Protein AF-A0A920UYA5-F1 (afdb_monomer_lite)

Structure (mmCIF, N/CA/C/O backbone):
data_AF-A0A920UYA5-F1
#
_entry.id   AF-A0A920UYA5-F1
#
loop_
_atom_site.group_PDB
_atom_site.id
_atom_site.type_symbol
_atom_site.label_atom_id
_atom_site.label_alt_id
_atom_site.label_comp_id
_atom_site.label_asym_id
_atom_site.label_entity_id
_atom_site.label_seq_id
_atom_site.pdbx_PDB_ins_code
_atom_site.Cartn_x
_atom_site.Cartn_y
_atom_site.Cartn_z
_atom_site.occupancy
_atom_site.B_iso_or_equiv
_atom_site.auth_seq_id
_atom_site.auth_comp_id
_atom_site.auth_asym_id
_atom_site.auth_atom_id
_atom_site.pdbx_PDB_model_num
ATOM 1 N N . MET A 1 1 ? -24.139 14.133 13.687 1.00 34.12 1 MET A N 1
ATOM 2 C CA . MET A 1 1 ? -23.806 12.773 13.212 1.00 34.12 1 MET A CA 1
ATOM 3 C C . MET A 1 1 ? -23.007 12.911 11.929 1.00 34.12 1 MET A C 1
ATOM 5 O O . MET A 1 1 ? -23.576 13.359 10.951 1.00 34.12 1 MET A O 1
ATOM 9 N N . GLY A 1 2 ? -21.716 12.663 11.802 1.00 41.47 2 GLY A N 1
ATOM 10 C CA . GLY A 1 2 ? -20.574 12.440 12.682 1.00 41.47 2 GLY A CA 1
ATOM 11 C C . GLY A 1 2 ? -19.368 12.835 11.808 1.00 41.47 2 GLY A C 1
ATOM 12 O O . GLY A 1 2 ? -19.462 12.801 10.579 1.00 41.47 2 GLY A O 1
ATOM 13 N N . THR A 1 3 ? -18.293 13.340 12.394 1.00 43.94 3 THR A N 1
ATOM 14 C CA . THR A 1 3 ? -17.093 13.753 11.651 1.00 43.94 3 THR A CA 1
ATOM 15 C C . THR A 1 3 ? -16.493 12.566 10.902 1.00 43.94 3 THR A C 1
ATOM 17 O O . THR A 1 3 ? -16.075 11.604 11.532 1.00 43.94 3 THR A O 1
ATOM 20 N N . ARG A 1 4 ? -16.494 12.638 9.566 1.00 48.53 4 ARG A N 1
ATOM 21 C CA . ARG A 1 4 ? -15.978 11.608 8.651 1.00 48.53 4 ARG A CA 1
ATOM 22 C C . ARG A 1 4 ? -14.459 11.738 8.562 1.00 48.53 4 ARG A C 1
ATOM 24 O O . ARG A 1 4 ? -13.972 12.791 8.143 1.00 48.53 4 ARG A O 1
ATOM 31 N N . SER A 1 5 ? -13.727 10.717 8.991 1.00 58.12 5 SER A N 1
ATOM 32 C CA . SER A 1 5 ? -12.273 10.784 9.182 1.00 58.12 5 SER A CA 1
ATOM 33 C C . SER A 1 5 ? -11.546 10.131 8.008 1.00 58.12 5 SER A C 1
ATOM 35 O O . SER A 1 5 ? -11.739 8.953 7.729 1.00 58.12 5 SER A O 1
ATOM 37 N N . ILE A 1 6 ? -10.699 10.901 7.321 1.00 59.06 6 ILE A N 1
ATOM 38 C CA . ILE A 1 6 ? -9.746 10.405 6.318 1.00 59.06 6 ILE A CA 1
ATOM 39 C C . ILE A 1 6 ? -8.351 10.603 6.904 1.00 59.06 6 ILE A C 1
ATOM 41 O O . ILE A 1 6 ? -8.007 11.726 7.278 1.00 59.06 6 ILE A O 1
ATOM 45 N N . ILE A 1 7 ? -7.544 9.542 6.962 1.00 64.12 7 ILE A N 1
ATOM 46 C CA . ILE A 1 7 ? -6.146 9.634 7.399 1.00 64.12 7 ILE A CA 1
ATOM 47 C C . ILE A 1 7 ? -5.209 9.421 6.209 1.00 64.12 7 ILE A C 1
ATOM 49 O O . ILE A 1 7 ? -5.348 8.469 5.438 1.00 64.12 7 ILE A O 1
ATOM 53 N N . TRP A 1 8 ? -4.243 10.333 6.088 1.00 61.91 8 TRP A N 1
ATOM 54 C CA . TRP A 1 8 ? -3.117 10.253 5.164 1.00 61.91 8 TRP A CA 1
ATOM 55 C C . TRP A 1 8 ? -1.916 9.631 5.877 1.00 61.91 8 TRP A C 1
ATOM 57 O O . TRP A 1 8 ? -1.428 10.177 6.870 1.00 61.91 8 TRP A O 1
ATOM 67 N N . ILE A 1 9 ? -1.431 8.492 5.381 1.00 57.41 9 ILE A N 1
ATOM 68 C CA . ILE A 1 9 ? -0.263 7.816 5.961 1.00 57.41 9 ILE A CA 1
ATOM 69 C C . ILE A 1 9 ? 1.015 8.321 5.264 1.00 57.41 9 ILE A C 1
ATOM 71 O O . ILE A 1 9 ? 1.413 7.850 4.202 1.00 57.41 9 ILE A O 1
ATOM 75 N N . SER A 1 10 ? 1.621 9.347 5.864 1.00 44.16 10 SER A N 1
ATOM 76 C CA . SER A 1 10 ? 2.997 9.862 5.695 1.00 44.16 10 SER A CA 1
ATOM 77 C C . SER A 1 10 ? 4.152 9.033 6.254 1.00 44.16 10 SER A C 1
ATOM 79 O O . SER A 1 10 ? 4.279 9.058 7.479 1.00 44.16 10 SER A O 1
ATOM 81 N N . PRO A 1 11 ? 5.084 8.431 5.484 1.00 34.88 11 PRO A N 1
ATOM 82 C CA . PRO A 1 11 ? 6.350 7.995 6.050 1.00 34.88 11 PRO A CA 1
ATOM 83 C C . PRO A 1 11 ? 7.440 9.028 5.752 1.00 34.88 11 PRO A C 1
ATOM 85 O O . PRO A 1 11 ? 8.309 8.761 4.945 1.00 34.88 11 PRO A O 1
ATOM 88 N N . ILE A 1 12 ? 7.438 10.200 6.399 1.00 32.97 12 ILE A N 1
ATOM 89 C CA . ILE A 1 12 ? 8.663 11.014 6.545 1.00 32.97 12 ILE A CA 1
ATOM 90 C C . ILE A 1 12 ? 8.639 11.782 7.886 1.00 32.97 12 ILE A C 1
ATOM 92 O O . ILE A 1 12 ? 7.834 12.674 8.134 1.00 32.97 12 ILE A O 1
ATOM 96 N N . PHE A 1 13 ? 9.617 11.404 8.715 1.00 31.28 13 PHE A N 1
ATOM 97 C CA . PHE A 1 13 ? 10.311 12.123 9.790 1.00 31.28 13 PHE A CA 1
ATOM 98 C C . PHE A 1 13 ? 9.746 12.234 11.226 1.00 31.28 13 PHE A C 1
ATOM 100 O O . PHE A 1 13 ? 8.780 12.916 11.565 1.00 31.28 13 PHE A O 1
ATOM 107 N N . ASN A 1 14 ? 10.514 11.578 12.099 1.00 31.77 14 ASN A N 1
ATOM 108 C CA . ASN A 1 14 ? 10.559 11.600 13.552 1.00 31.77 14 ASN A CA 1
ATOM 109 C C . ASN A 1 14 ? 11.240 12.883 14.067 1.00 31.77 14 ASN A C 1
ATOM 111 O O . ASN A 1 14 ? 12.405 13.130 13.763 1.00 31.77 14 ASN A O 1
ATOM 115 N N . ARG A 1 15 ? 10.577 13.639 14.949 1.00 29.83 15 ARG A N 1
ATOM 116 C CA . ARG A 1 15 ? 11.278 14.388 16.001 1.00 29.83 15 ARG A CA 1
ATOM 117 C C . ARG A 1 15 ? 10.409 14.443 17.253 1.00 29.83 15 ARG A C 1
ATOM 119 O O . ARG A 1 15 ? 9.364 15.086 17.269 1.00 29.83 15 ARG A O 1
ATOM 126 N N . ARG A 1 16 ? 10.864 13.752 18.302 1.00 38.03 16 ARG A N 1
ATOM 127 C CA . ARG A 1 16 ? 10.362 13.867 19.677 1.00 38.03 16 ARG A CA 1
ATOM 128 C C . ARG A 1 16 ? 10.214 15.341 20.074 1.00 38.03 16 ARG A C 1
ATOM 130 O O . ARG A 1 16 ? 11.202 16.073 20.056 1.00 38.03 16 ARG A O 1
ATOM 137 N N . LYS A 1 17 ? 9.038 15.716 20.574 1.00 31.98 17 LYS A N 1
ATOM 138 C CA . LYS A 1 17 ? 8.948 16.458 21.833 1.00 31.98 17 LYS A CA 1
ATOM 139 C C . LYS A 1 17 ? 7.865 15.836 22.705 1.00 31.98 17 LYS A C 1
ATOM 141 O O . LYS A 1 17 ? 6.710 15.721 22.321 1.00 31.98 17 LYS A O 1
ATOM 146 N N . THR A 1 18 ? 8.337 15.396 23.860 1.00 35.28 18 THR A N 1
ATOM 147 C CA . THR A 1 18 ? 7.613 15.065 25.080 1.00 35.28 18 THR A CA 1
ATOM 148 C C . THR A 1 18 ? 6.581 16.137 25.418 1.00 35.28 18 THR A C 1
ATOM 150 O O . THR A 1 18 ? 6.919 17.320 25.458 1.00 35.28 18 THR A O 1
ATOM 153 N N . GLY A 1 19 ? 5.353 15.717 25.701 1.00 27.72 19 GLY A N 1
ATOM 154 C CA . GLY A 1 19 ? 4.298 16.578 26.217 1.00 27.72 19 GLY A CA 1
ATOM 155 C C . GLY A 1 19 ? 3.048 15.754 26.473 1.00 27.72 19 GLY A C 1
ATOM 156 O O . GLY A 1 19 ? 2.359 15.367 25.538 1.00 27.72 19 GLY A O 1
ATOM 157 N N . SER A 1 20 ? 2.796 15.452 27.742 1.00 32.50 20 SER A N 1
ATOM 158 C CA . SER A 1 20 ? 1.530 14.925 28.240 1.00 32.50 20 SER A CA 1
ATOM 159 C C . SER A 1 20 ? 0.384 15.833 27.791 1.00 32.50 20 SER A C 1
ATOM 161 O O . SER A 1 20 ? 0.299 16.982 28.224 1.00 32.50 20 SER A O 1
ATOM 163 N N . GLY A 1 21 ? -0.490 15.337 26.926 1.00 26.47 21 GLY A N 1
ATOM 164 C CA . GLY A 1 21 ? -1.665 16.072 26.488 1.00 26.47 21 GLY A CA 1
ATOM 165 C C . GLY A 1 21 ? -2.605 15.146 25.740 1.00 26.47 21 GLY A C 1
ATOM 166 O O . GLY A 1 21 ? -2.280 14.687 24.652 1.00 26.47 21 GLY A O 1
ATOM 167 N N . SER A 1 22 ? -3.752 14.859 26.349 1.00 32.09 22 SER A N 1
ATOM 168 C CA . SER A 1 22 ? -4.895 14.238 25.682 1.00 32.09 22 SER A CA 1
ATOM 169 C C . SER A 1 22 ? -5.267 15.083 24.460 1.00 32.09 22 SER A C 1
ATOM 171 O O . SER A 1 22 ? -5.675 16.236 24.607 1.00 32.09 22 SER A O 1
ATOM 173 N N . VAL A 1 23 ? -5.068 14.548 23.255 1.00 36.19 23 VAL A N 1
ATOM 174 C CA . VAL A 1 23 ? -5.470 15.199 22.002 1.00 36.19 23 VAL A CA 1
ATOM 175 C C . VAL A 1 23 ? -6.791 14.595 21.554 1.00 36.19 23 VAL A C 1
ATOM 177 O O . VAL A 1 23 ? -6.843 13.519 20.966 1.00 36.19 23 VAL A O 1
ATOM 180 N N . ALA A 1 24 ? -7.873 15.308 21.865 1.00 37.62 24 ALA A N 1
ATOM 181 C CA . ALA A 1 24 ? -9.181 15.078 21.277 1.00 37.62 24 ALA A CA 1
ATOM 182 C C . ALA A 1 24 ? -9.094 15.248 19.751 1.00 37.62 24 ALA A C 1
ATOM 184 O O . ALA A 1 24 ? -8.549 16.243 19.267 1.00 37.62 24 ALA A O 1
ATOM 185 N N . GLY A 1 25 ? -9.631 14.275 19.008 1.00 40.44 25 GLY A N 1
ATOM 186 C CA . GLY A 1 25 ? -9.726 14.296 17.548 1.00 40.44 25 GLY A CA 1
ATOM 187 C C . GLY A 1 25 ? -10.302 15.620 17.047 1.00 40.44 25 GLY A C 1
ATOM 188 O O . GLY A 1 25 ? -11.427 16.002 17.376 1.00 40.44 25 GLY A O 1
ATOM 189 N N . GLY A 1 26 ? -9.496 16.354 16.285 1.00 47.09 26 GLY A N 1
ATOM 190 C CA . GLY A 1 26 ? -9.815 17.702 15.840 1.00 47.09 26 GLY A CA 1
ATOM 191 C C . GLY A 1 26 ? -10.753 17.671 14.643 1.00 47.09 26 GLY A C 1
ATOM 192 O O . GLY A 1 26 ? -10.309 17.591 13.499 1.00 47.09 26 GLY A O 1
ATOM 193 N N . ALA A 1 27 ? -12.055 17.769 14.900 1.00 54.53 27 ALA A N 1
ATOM 194 C CA . ALA A 1 27 ? -13.052 18.053 13.877 1.00 54.53 27 ALA A CA 1
ATOM 195 C C . ALA A 1 27 ? -12.699 19.330 13.095 1.00 54.53 27 ALA A C 1
ATOM 197 O O . ALA A 1 27 ? -12.301 20.343 13.674 1.00 54.53 27 ALA A O 1
ATOM 198 N N . CYS A 1 28 ? -12.902 19.302 11.777 1.00 48.22 28 CYS A N 1
ATOM 199 C CA . CYS A 1 28 ? -12.783 20.485 10.932 1.00 48.22 28 CYS A CA 1
ATOM 200 C C . CYS A 1 28 ? -13.749 21.583 11.425 1.00 48.22 28 CYS A C 1
ATOM 202 O O . CYS A 1 28 ? -14.947 21.304 11.536 1.00 48.22 28 CYS A O 1
ATOM 204 N N . PRO A 1 29 ? -13.299 22.820 11.710 1.00 58.28 29 PRO A N 1
ATOM 205 C CA . PRO A 1 29 ? -14.209 23.884 12.115 1.00 58.28 29 PRO A CA 1
ATOM 206 C C . PRO A 1 29 ? -15.231 24.170 10.996 1.00 58.28 29 PRO A C 1
ATOM 208 O O . PRO A 1 29 ? -14.876 24.110 9.815 1.00 58.28 29 PRO A O 1
ATOM 211 N N . PRO A 1 30 ? -16.480 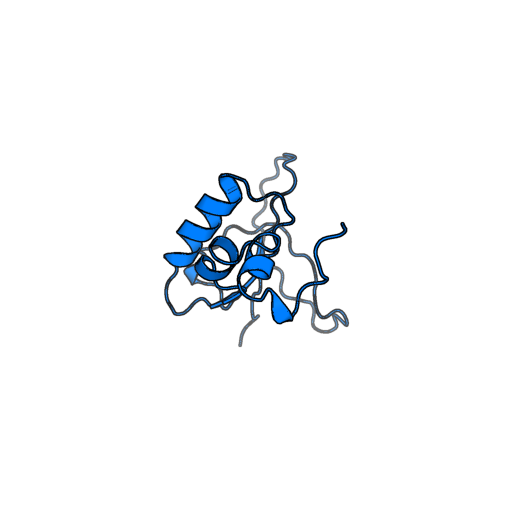24.550 11.329 1.00 56.41 30 PRO A N 1
ATOM 212 C CA . PRO A 1 30 ? -17.620 24.611 10.397 1.00 56.41 30 PRO A CA 1
ATOM 213 C C . PRO A 1 30 ? -17.503 25.634 9.243 1.00 56.41 30 PRO A C 1
ATOM 215 O O . PRO A 1 30 ? -18.443 25.812 8.476 1.00 56.41 30 PRO A O 1
ATOM 218 N N . ARG A 1 31 ? -16.360 26.319 9.092 1.00 56.84 31 ARG A N 1
ATOM 219 C CA . ARG A 1 31 ? -16.047 27.267 8.002 1.00 56.84 31 ARG A CA 1
ATOM 220 C C . ARG A 1 31 ? -14.716 26.982 7.302 1.00 56.84 31 ARG A C 1
ATOM 222 O O . ARG A 1 31 ? -14.131 27.882 6.699 1.00 56.84 31 ARG A O 1
ATOM 229 N N . CYS A 1 32 ? -14.197 25.761 7.375 1.00 53.56 32 CYS A N 1
ATOM 230 C CA . CYS A 1 32 ? -12.982 25.435 6.642 1.00 53.56 32 CYS A CA 1
ATOM 231 C C . CYS A 1 32 ? -13.279 25.383 5.134 1.00 53.56 32 CYS A C 1
ATOM 233 O O . CYS A 1 32 ? -13.895 24.445 4.641 1.00 53.56 32 CYS A O 1
ATOM 235 N N . LYS A 1 33 ? -12.846 26.404 4.381 1.00 59.34 33 LYS A N 1
ATOM 236 C CA . LYS A 1 33 ? -12.963 26.433 2.908 1.00 59.34 33 LYS A CA 1
ATOM 237 C C . LYS A 1 33 ? -12.023 25.442 2.205 1.00 59.34 33 LYS A C 1
ATOM 239 O O . LYS A 1 33 ? -12.082 25.303 0.988 1.00 59.34 33 LYS A O 1
ATOM 244 N N . ARG A 1 34 ? -11.115 24.798 2.944 1.00 59.44 34 ARG A N 1
ATOM 245 C CA . ARG A 1 34 ? -10.172 23.813 2.412 1.00 59.44 34 ARG A CA 1
ATOM 246 C C . ARG A 1 34 ? -10.762 22.414 2.528 1.00 59.44 34 ARG A C 1
ATOM 248 O O . ARG A 1 34 ? -11.120 21.991 3.620 1.00 59.44 34 ARG A O 1
ATOM 255 N N . ALA A 1 35 ? -10.776 21.696 1.406 1.00 62.50 35 ALA A N 1
ATOM 256 C CA . ALA A 1 35 ? -11.199 20.298 1.341 1.00 62.50 35 ALA A CA 1
ATOM 257 C C . ALA A 1 35 ? -10.332 19.367 2.212 1.00 62.50 35 ALA A C 1
ATOM 259 O O . ALA A 1 35 ? -10.817 18.345 2.681 1.00 62.50 35 ALA A O 1
ATOM 260 N N . PHE A 1 36 ? -9.072 19.745 2.466 1.00 69.12 36 PHE A N 1
ATOM 261 C CA . PHE A 1 36 ? -8.136 18.998 3.302 1.00 69.12 36 PHE A CA 1
ATOM 262 C C . PHE A 1 36 ? -7.460 19.917 4.318 1.00 69.12 36 PHE A C 1
ATOM 264 O O . PHE A 1 36 ? -7.045 21.034 3.999 1.00 69.12 36 PHE A O 1
ATOM 271 N N . PHE A 1 37 ? -7.316 19.425 5.541 1.00 71.69 37 PHE A N 1
ATOM 272 C CA . PHE A 1 37 ? -6.552 20.063 6.602 1.00 71.69 37 PHE A CA 1
ATOM 273 C C . PHE A 1 37 ? -5.706 18.999 7.292 1.00 71.69 37 PHE A C 1
ATOM 275 O O . PHE A 1 37 ? -6.073 17.826 7.317 1.00 71.69 37 PHE A O 1
ATOM 282 N N . ASN A 1 38 ? -4.559 19.406 7.824 1.00 74.50 38 ASN A N 1
ATOM 283 C CA . ASN A 1 38 ? -3.715 18.496 8.581 1.00 74.50 38 ASN A CA 1
ATOM 284 C C . ASN A 1 38 ? -4.249 18.384 10.016 1.00 74.50 38 ASN A C 1
ATOM 286 O O . ASN A 1 38 ? -4.585 19.406 10.619 1.00 74.50 38 ASN A O 1
ATOM 290 N N . GLN A 1 39 ? -4.302 17.1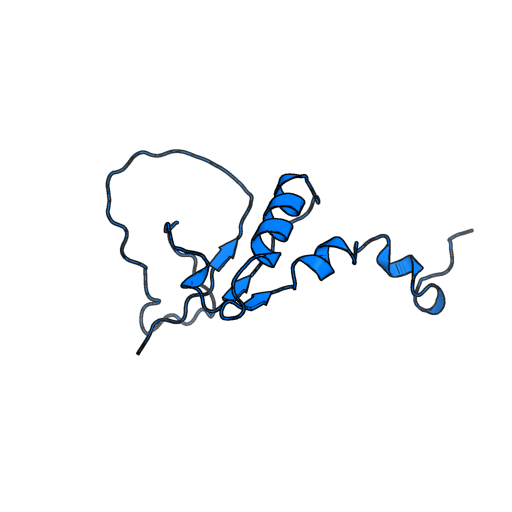70 10.557 1.00 72.94 39 GLN A N 1
ATOM 291 C CA . GLN A 1 39 ? -4.569 16.939 11.977 1.00 72.94 39 GLN A CA 1
ATOM 292 C C . GLN A 1 39 ? -3.265 16.652 12.725 1.00 72.94 39 GLN A C 1
ATOM 294 O O . GLN A 1 39 ? -2.276 16.199 12.148 1.00 72.94 39 GLN A O 1
ATOM 299 N N . SER A 1 40 ? -3.253 16.921 14.032 1.00 78.75 40 SER A N 1
ATOM 300 C CA . SER A 1 40 ? -2.213 16.389 14.915 1.00 78.75 40 SER A CA 1
ATOM 301 C C . SER A 1 40 ? -2.216 14.862 14.858 1.00 78.75 40 SER A C 1
ATOM 303 O O . SER A 1 40 ? -3.250 14.257 14.591 1.00 78.75 40 SER A O 1
ATOM 305 N N . LYS A 1 41 ? -1.071 14.226 15.123 1.00 79.69 41 LYS A N 1
ATOM 306 C CA . LYS A 1 41 ? -1.016 12.762 15.226 1.00 79.69 41 LYS A CA 1
ATOM 307 C C . LYS A 1 41 ? -1.970 12.296 16.329 1.00 79.69 41 LYS A C 1
ATOM 309 O O . LYS A 1 41 ? -1.924 12.837 17.432 1.00 79.69 41 LYS A O 1
ATOM 314 N N . VAL A 1 42 ? -2.809 11.319 16.009 1.00 79.62 42 VAL A N 1
ATOM 315 C CA . VAL A 1 42 ? -3.749 10.680 16.933 1.00 79.62 42 VAL A CA 1
ATOM 316 C C . VAL A 1 42 ? -3.540 9.175 16.825 1.00 79.62 42 VAL A C 1
ATOM 318 O O . VAL A 1 42 ? -3.438 8.653 15.714 1.00 79.62 42 VAL A O 1
ATOM 321 N N . ASP A 1 43 ? -3.473 8.493 17.966 1.00 82.69 43 ASP A N 1
ATOM 322 C CA . ASP A 1 43 ? -3.497 7.033 18.015 1.00 82.69 43 ASP A CA 1
ATOM 323 C C . ASP A 1 43 ? -4.959 6.578 17.924 1.00 82.69 43 ASP A C 1
ATOM 325 O O . ASP A 1 43 ? -5.804 6.966 18.732 1.00 82.69 43 ASP A O 1
ATOM 329 N N . THR A 1 44 ? -5.301 5.813 16.893 1.00 82.88 44 THR A N 1
ATOM 330 C CA . THR A 1 44 ? -6.669 5.335 16.638 1.00 82.88 44 THR A CA 1
ATOM 331 C C . THR A 1 44 ? -6.595 3.964 15.983 1.00 82.88 44 THR A C 1
ATOM 333 O O . THR A 1 44 ? -5.664 3.696 15.218 1.00 82.88 44 THR A O 1
ATOM 336 N N . ALA A 1 45 ? -7.547 3.084 16.300 1.00 84.38 45 ALA A N 1
ATOM 337 C CA . ALA A 1 45 ? -7.639 1.793 15.635 1.00 84.38 45 ALA A CA 1
ATOM 338 C C . ALA A 1 45 ? -7.990 2.005 14.157 1.00 84.38 45 ALA A C 1
ATOM 340 O O . ALA A 1 45 ? -8.859 2.805 13.820 1.00 84.38 45 ALA A O 1
ATOM 341 N N . LEU A 1 46 ? -7.312 1.288 13.260 1.00 82.50 46 LEU A N 1
ATOM 342 C CA . LEU A 1 46 ? -7.567 1.423 11.823 1.00 82.50 46 LEU A CA 1
ATOM 343 C C . LEU A 1 46 ? -8.996 0.997 11.445 1.00 82.50 46 LEU A C 1
ATOM 345 O O . LEU A 1 46 ? -9.543 1.549 10.497 1.00 82.50 46 LEU A O 1
ATOM 349 N N . ASP A 1 47 ? -9.602 0.086 12.213 1.00 84.81 47 ASP A N 1
ATOM 350 C CA . ASP A 1 47 ? -10.974 -0.403 12.015 1.00 84.81 47 ASP A CA 1
ATOM 351 C C . ASP A 1 47 ? -12.058 0.650 12.303 1.00 84.81 47 ASP A C 1
ATOM 353 O O . ASP A 1 47 ? -13.186 0.508 11.830 1.00 84.81 47 ASP A O 1
ATOM 357 N N . ASP A 1 48 ? -11.718 1.723 13.025 1.00 84.25 48 ASP A N 1
ATOM 358 C CA . ASP A 1 48 ? -12.628 2.838 13.319 1.00 84.25 48 ASP A CA 1
ATOM 359 C C . ASP A 1 48 ? -12.660 3.887 12.190 1.00 84.25 48 ASP A C 1
ATOM 361 O O . ASP A 1 48 ? -13.356 4.903 12.286 1.00 84.25 48 ASP A O 1
ATOM 365 N N . LEU A 1 49 ? -11.877 3.687 11.125 1.00 83.44 49 LEU A N 1
ATOM 366 C CA . LEU A 1 49 ? -11.758 4.625 10.014 1.00 83.44 49 LEU A CA 1
ATOM 367 C C . LEU A 1 49 ? -12.695 4.251 8.866 1.00 83.44 49 LEU A C 1
ATOM 369 O O . LEU A 1 49 ? -12.803 3.094 8.473 1.00 83.44 49 LEU A O 1
ATOM 373 N N . ASP A 1 50 ? -13.296 5.260 8.238 1.00 84.75 50 ASP A N 1
ATOM 374 C CA . ASP A 1 50 ? -14.079 5.048 7.017 1.00 84.75 50 ASP A CA 1
ATOM 375 C C . ASP A 1 50 ? -13.161 4.725 5.825 1.00 84.75 50 ASP A C 1
ATOM 377 O O . ASP A 1 50 ? -13.456 3.872 4.980 1.00 84.75 50 ASP A O 1
ATOM 381 N N . VAL A 1 51 ? -12.052 5.471 5.725 1.00 85.88 51 VAL A N 1
ATOM 382 C CA . VAL A 1 51 ? -11.138 5.439 4.581 1.00 85.88 51 VAL A CA 1
ATOM 383 C C . VAL A 1 51 ? -9.691 5.653 5.024 1.00 85.88 51 VAL A C 1
ATOM 385 O O . VAL A 1 51 ? -9.369 6.624 5.712 1.00 85.88 51 VAL A O 1
ATOM 388 N N . VAL A 1 52 ? -8.800 4.799 4.528 1.00 86.88 52 VAL A N 1
ATOM 389 C CA . VAL A 1 52 ? -7.345 4.944 4.628 1.00 86.88 52 VAL A CA 1
ATOM 390 C C . VAL A 1 52 ? -6.792 5.299 3.253 1.00 86.88 52 VAL A C 1
ATOM 392 O O . VAL A 1 52 ? -6.983 4.550 2.294 1.00 86.88 52 VAL A O 1
ATOM 395 N N . TRP A 1 53 ? -6.087 6.428 3.144 1.00 86.31 53 TRP A N 1
ATOM 396 C CA . TRP A 1 53 ? -5.448 6.841 1.894 1.00 86.31 53 TRP A CA 1
ATOM 397 C C . TRP A 1 53 ? -3.925 6.675 1.970 1.00 86.31 53 TRP A C 1
ATOM 399 O O . TRP A 1 53 ? -3.233 7.399 2.691 1.00 86.31 53 TRP A O 1
ATOM 409 N N . ILE A 1 54 ? -3.394 5.730 1.194 1.00 83.38 54 ILE A N 1
ATOM 410 C CA . ILE A 1 54 ? -1.962 5.463 1.056 1.00 83.38 54 ILE A CA 1
ATOM 411 C C . ILE A 1 54 ? -1.395 6.345 -0.061 1.00 83.38 54 ILE A C 1
ATOM 413 O O . ILE A 1 54 ? -1.629 6.107 -1.247 1.00 83.38 54 ILE A O 1
ATOM 417 N N . ARG A 1 55 ? -0.611 7.357 0.314 1.00 80.94 55 ARG A N 1
ATOM 418 C CA . ARG A 1 55 ? 0.166 8.209 -0.605 1.00 80.94 55 ARG A CA 1
ATOM 419 C C . ARG A 1 55 ? 1.581 8.406 -0.072 1.00 80.94 55 ARG A C 1
ATOM 421 O O . ARG A 1 55 ? 2.063 9.524 0.043 1.00 80.94 55 ARG A O 1
ATOM 428 N N . THR A 1 56 ? 2.216 7.295 0.280 1.00 76.31 56 THR A N 1
ATOM 429 C CA . THR A 1 56 ? 3.652 7.249 0.537 1.00 76.31 56 THR A CA 1
ATOM 430 C C . THR A 1 56 ? 4.402 7.592 -0.742 1.00 76.31 56 THR A C 1
ATOM 432 O O . THR A 1 56 ? 4.195 6.930 -1.761 1.00 76.31 56 THR A O 1
ATOM 435 N N . ASP A 1 57 ? 5.270 8.598 -0.679 1.00 78.94 57 ASP A N 1
ATOM 436 C CA . ASP A 1 57 ? 6.183 8.895 -1.777 1.00 78.94 57 ASP A CA 1
ATOM 437 C C . ASP A 1 57 ? 7.202 7.747 -1.950 1.00 78.94 57 ASP A C 1
ATOM 439 O O . ASP A 1 57 ? 7.631 7.156 -0.954 1.00 78.94 57 ASP A O 1
ATOM 443 N N . PRO A 1 58 ? 7.604 7.413 -3.192 1.00 74.81 58 PRO A N 1
ATOM 444 C CA . PRO A 1 58 ? 8.677 6.454 -3.455 1.00 74.81 58 PRO A CA 1
ATOM 445 C C . PRO A 1 58 ? 9.963 6.809 -2.683 1.00 74.81 58 PRO A C 1
ATOM 447 O O . PRO A 1 58 ? 10.233 7.993 -2.464 1.00 74.81 58 PRO A O 1
ATOM 450 N N . PRO A 1 59 ? 10.811 5.828 -2.316 1.00 80.69 59 PRO A N 1
ATOM 451 C CA . PRO A 1 59 ? 10.940 4.491 -2.907 1.00 80.69 59 PRO A CA 1
ATOM 452 C C . PRO A 1 59 ? 10.068 3.398 -2.263 1.00 80.69 59 PRO A C 1
ATOM 454 O O . PRO A 1 59 ? 9.658 3.497 -1.112 1.00 80.69 59 PRO A O 1
ATOM 457 N N . VAL A 1 60 ? 9.850 2.302 -3.000 1.00 80.00 60 VAL A N 1
ATOM 458 C CA . VAL A 1 60 ? 9.239 1.070 -2.468 1.00 80.00 60 VAL A CA 1
ATOM 459 C C . VAL A 1 60 ? 10.270 0.343 -1.602 1.00 80.00 60 VAL A C 1
ATOM 461 O O . VAL A 1 60 ? 11.113 -0.398 -2.105 1.00 80.00 60 VAL A O 1
ATOM 464 N N . ASP A 1 61 ? 10.235 0.595 -0.297 1.00 85.88 61 ASP A N 1
ATOM 465 C CA . ASP A 1 61 ? 11.109 -0.027 0.695 1.00 85.88 61 ASP A CA 1
ATOM 466 C C . ASP A 1 61 ? 10.395 -1.154 1.472 1.00 85.88 61 ASP A C 1
ATOM 468 O O . ASP A 1 61 ? 9.223 -1.468 1.252 1.00 85.88 61 ASP A O 1
ATOM 472 N N . ARG A 1 62 ? 11.099 -1.794 2.416 1.00 89.69 62 ARG A N 1
ATOM 473 C CA . ARG A 1 62 ? 10.496 -2.843 3.262 1.00 89.69 62 ARG A CA 1
ATOM 474 C C . ARG A 1 62 ? 9.325 -2.313 4.088 1.00 89.69 62 ARG A C 1
ATOM 476 O O . ARG A 1 62 ? 8.341 -3.024 4.265 1.00 89.69 62 ARG A O 1
ATOM 483 N N . THR A 1 63 ? 9.417 -1.075 4.568 1.00 86.88 63 THR A N 1
ATOM 484 C CA . THR A 1 63 ? 8.362 -0.426 5.354 1.00 86.88 63 THR A CA 1
ATOM 485 C C . THR A 1 63 ? 7.079 -0.312 4.540 1.00 86.88 63 THR A C 1
ATOM 487 O O . THR A 1 63 ? 6.007 -0.664 5.030 1.00 86.88 63 THR A O 1
ATOM 490 N N . TYR A 1 64 ? 7.188 0.102 3.279 1.00 86.12 64 TYR A N 1
ATOM 491 C CA . TYR A 1 64 ? 6.083 0.180 2.337 1.00 86.12 64 TYR A CA 1
ATOM 492 C 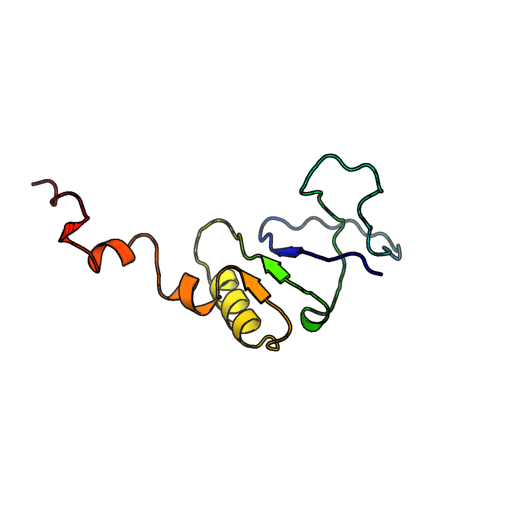C . TYR A 1 64 ? 5.422 -1.187 2.117 1.00 86.12 64 TYR A C 1
ATOM 494 O O . TYR A 1 64 ? 4.198 -1.314 2.212 1.00 86.12 64 TYR A O 1
ATOM 502 N N . ILE A 1 65 ? 6.224 -2.232 1.890 1.00 88.62 65 ILE A N 1
ATOM 503 C CA . ILE A 1 65 ? 5.718 -3.598 1.684 1.00 88.62 65 ILE A CA 1
ATOM 504 C C . ILE A 1 65 ? 5.012 -4.135 2.935 1.00 88.62 65 ILE A C 1
ATOM 506 O O . ILE A 1 65 ? 3.921 -4.690 2.833 1.00 88.62 65 ILE A O 1
ATOM 510 N N . TYR A 1 66 ? 5.581 -3.945 4.125 1.00 90.75 66 TYR A N 1
ATOM 511 C CA . TYR A 1 66 ? 4.931 -4.392 5.360 1.00 90.75 66 TYR A CA 1
ATOM 512 C C . TYR A 1 66 ? 3.655 -3.610 5.654 1.00 90.75 66 TYR A C 1
ATOM 514 O O . TYR A 1 66 ? 2.651 -4.203 6.036 1.00 90.75 66 TYR A O 1
ATOM 522 N N . THR A 1 67 ? 3.661 -2.298 5.422 1.00 89.50 67 THR A N 1
ATOM 523 C CA . THR A 1 67 ? 2.469 -1.463 5.613 1.00 89.50 67 THR A CA 1
ATOM 524 C C . THR A 1 67 ? 1.339 -1.925 4.698 1.00 89.50 67 THR A C 1
ATOM 526 O O . THR A 1 67 ? 0.216 -2.111 5.149 1.00 89.50 67 THR A O 1
ATOM 529 N N . THR A 1 68 ? 1.634 -2.174 3.422 1.00 90.31 68 THR A N 1
ATOM 530 C CA . THR A 1 68 ? 0.631 -2.651 2.460 1.00 90.31 68 THR A CA 1
ATOM 531 C C . THR A 1 68 ? 0.113 -4.053 2.794 1.00 90.31 68 THR A C 1
ATOM 533 O O . THR A 1 68 ? -1.087 -4.278 2.682 1.00 90.31 68 THR A O 1
ATOM 536 N N . LEU A 1 69 ? 0.961 -4.961 3.292 1.00 90.94 69 LEU A N 1
ATOM 537 C CA . LEU A 1 69 ? 0.527 -6.269 3.804 1.00 90.94 69 LEU A CA 1
ATOM 538 C C . LEU A 1 69 ? -0.418 -6.154 5.008 1.00 90.94 69 LEU A C 1
ATOM 540 O O . LEU A 1 69 ? -1.414 -6.865 5.064 1.00 90.94 69 LEU A O 1
ATOM 544 N N . LEU A 1 70 ? -0.128 -5.260 5.959 1.00 89.81 70 LEU A N 1
ATOM 545 C CA . LEU A 1 70 ? -0.998 -5.031 7.118 1.00 89.81 70 LEU A CA 1
ATOM 546 C C . LEU A 1 70 ? -2.347 -4.439 6.706 1.00 89.81 70 LEU A C 1
ATOM 548 O O . LEU A 1 70 ? -3.378 -4.818 7.250 1.00 89.81 70 LEU A O 1
ATOM 552 N N . LEU A 1 71 ? -2.348 -3.536 5.725 1.00 89.38 71 LEU A N 1
ATOM 553 C CA . LEU A 1 71 ? -3.573 -2.915 5.226 1.00 89.38 71 LEU A CA 1
ATOM 554 C C . LEU A 1 71 ? -4.460 -3.890 4.438 1.00 89.38 71 LEU A C 1
ATOM 556 O O . LEU A 1 71 ? -5.669 -3.693 4.406 1.00 89.38 71 LEU A O 1
ATOM 560 N N . ASP A 1 72 ? -3.897 -4.951 3.853 1.00 88.31 72 ASP A N 1
ATOM 561 C CA . ASP A 1 72 ? -4.688 -6.028 3.236 1.00 88.31 72 ASP A CA 1
ATOM 562 C C . ASP A 1 72 ? -5.414 -6.910 4.267 1.00 88.31 72 ASP A C 1
ATOM 564 O O . ASP A 1 72 ? -6.352 -7.618 3.904 1.00 88.31 72 ASP A O 1
ATOM 568 N N . LEU A 1 73 ? -5.005 -6.871 5.541 1.00 89.00 73 LEU A N 1
ATOM 569 C CA . LEU A 1 73 ? -5.660 -7.599 6.634 1.00 89.00 73 LEU A CA 1
ATOM 570 C C . LEU A 1 73 ? -6.787 -6.800 7.302 1.00 89.00 73 LEU A C 1
ATOM 572 O O . LEU A 1 73 ? -7.456 -7.336 8.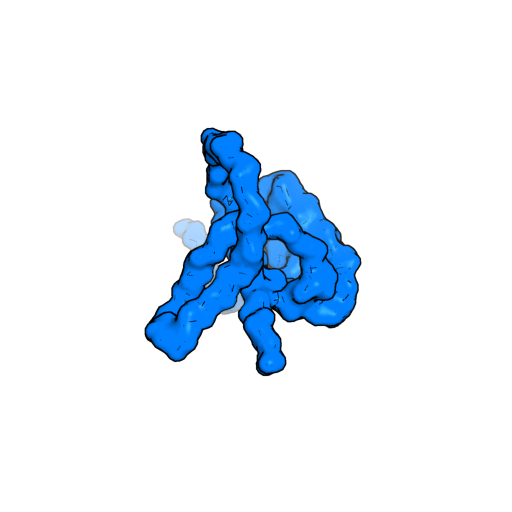185 1.00 89.00 73 LEU A O 1
ATOM 576 N N . LEU A 1 74 ? -6.988 -5.536 6.916 1.00 86.50 74 LEU A N 1
ATOM 577 C CA . LEU A 1 74 ? -8.048 -4.711 7.488 1.00 86.50 74 LEU A CA 1
ATOM 578 C C . LEU A 1 74 ? -9.431 -5.274 7.174 1.00 86.50 74 LEU A C 1
ATOM 580 O O . LEU A 1 74 ? -9.675 -5.869 6.120 1.00 86.50 74 LEU A O 1
ATOM 584 N N . ALA A 1 75 ? -10.354 -5.047 8.103 1.00 78.44 75 ALA A N 1
ATOM 585 C CA . ALA A 1 75 ? -11.730 -5.461 7.933 1.00 78.44 75 ALA A CA 1
ATOM 586 C C . ALA A 1 75 ? -12.402 -4.708 6.766 1.00 78.44 75 ALA A C 1
ATOM 588 O O . ALA A 1 75 ? -12.077 -3.566 6.434 1.00 78.44 75 ALA A O 1
ATOM 589 N N . ALA A 1 76 ? -13.372 -5.364 6.121 1.00 80.31 76 ALA A N 1
ATOM 590 C CA . ALA A 1 76 ? -14.016 -4.870 4.899 1.00 80.31 76 ALA A CA 1
ATOM 591 C C . ALA A 1 76 ? -14.819 -3.563 5.081 1.00 80.31 76 ALA A C 1
ATOM 593 O O . ALA A 1 76 ? -15.255 -2.963 4.097 1.00 80.31 76 ALA A O 1
ATOM 594 N N . ASN A 1 77 ? -15.039 -3.130 6.324 1.00 84.50 77 ASN A N 1
ATOM 595 C CA . ASN A 1 77 ? -15.657 -1.850 6.663 1.00 84.50 77 ASN A CA 1
ATOM 596 C C . ASN A 1 77 ? -14.734 -0.652 6.388 1.00 84.50 77 ASN A C 1
ATOM 598 O O . ASN A 1 77 ? -15.247 0.444 6.169 1.00 84.50 77 ASN A O 1
ATOM 602 N N . VAL A 1 78 ? -13.413 -0.854 6.343 1.00 85.50 78 VAL A N 1
ATOM 603 C CA . VAL A 1 78 ? -12.434 0.203 6.067 1.00 85.50 78 VAL A CA 1
ATOM 604 C C . VAL A 1 78 ? -12.069 0.197 4.587 1.00 85.50 78 VAL A C 1
ATOM 606 O O . VAL A 1 78 ? -11.584 -0.797 4.045 1.00 85.50 78 VAL A O 1
ATOM 609 N N . LYS A 1 79 ? -12.253 1.326 3.898 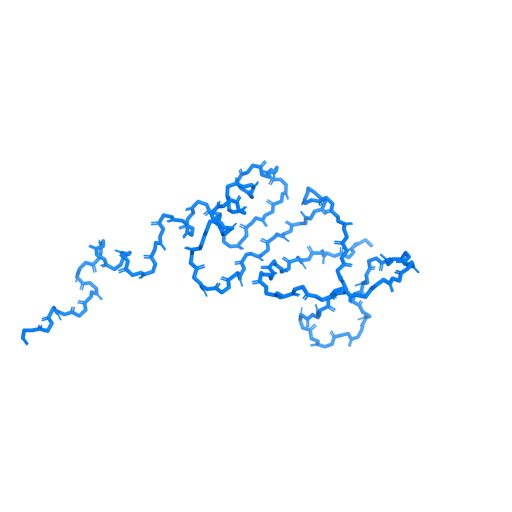1.00 88.19 79 LYS A N 1
ATOM 610 C CA . LYS A 1 79 ? -11.849 1.441 2.489 1.00 88.19 79 LYS A CA 1
ATOM 611 C C . LYS A 1 79 ? -10.403 1.891 2.376 1.00 88.19 79 LYS A C 1
ATOM 613 O O . LYS A 1 79 ? -10.069 3.008 2.755 1.00 88.19 79 LYS A O 1
ATOM 618 N N . VAL A 1 80 ? -9.553 1.071 1.770 1.00 88.75 80 VAL A N 1
ATOM 619 C CA . VAL A 1 80 ? -8.158 1.440 1.507 1.00 88.75 80 VAL A CA 1
ATOM 620 C C . VAL A 1 80 ? -7.995 1.910 0.062 1.00 88.75 80 VAL A C 1
ATOM 622 O O . VAL A 1 80 ? -8.338 1.193 -0.879 1.00 88.75 80 VAL A O 1
ATOM 625 N N . VAL A 1 81 ? -7.477 3.125 -0.119 1.00 87.81 81 VAL A N 1
ATOM 626 C CA . VAL A 1 81 ? -7.237 3.745 -1.428 1.00 87.81 81 VAL A CA 1
ATOM 627 C C . VAL A 1 81 ? -5.744 4.053 -1.567 1.00 87.81 81 VAL A C 1
ATOM 629 O O . VAL A 1 81 ? -5.186 4.744 -0.729 1.00 87.81 81 VAL A O 1
ATOM 632 N N . ASN A 1 82 ? -5.029 3.599 -2.589 1.00 84.75 82 ASN A N 1
ATOM 633 C CA . ASN A 1 82 ? -5.405 2.522 -3.507 1.00 84.75 82 ASN A CA 1
ATOM 634 C C . ASN A 1 82 ? -5.368 1.153 -2.799 1.00 84.75 82 ASN A C 1
ATOM 636 O O . ASN A 1 82 ? -4.803 1.028 -1.713 1.00 84.75 82 ASN A O 1
ATOM 640 N N . ARG A 1 83 ? -5.947 0.120 -3.431 1.00 87.56 83 ARG A N 1
ATOM 641 C CA . ARG A 1 83 ? -5.910 -1.257 -2.912 1.00 87.56 83 ARG A CA 1
ATOM 642 C C . ARG A 1 83 ? -4.447 -1.700 -2.708 1.00 87.56 83 ARG A C 1
ATOM 644 O O . ARG A 1 83 ? -3.697 -1.651 -3.686 1.00 87.56 83 ARG A O 1
ATOM 651 N N . PRO A 1 84 ? -4.033 -2.148 -1.508 1.00 88.75 84 PRO A N 1
ATOM 652 C CA . PRO A 1 84 ? -2.618 -2.387 -1.208 1.00 88.75 84 PRO A CA 1
ATOM 653 C C . PRO A 1 84 ? -1.952 -3.431 -2.110 1.00 88.75 84 PRO A C 1
ATOM 655 O O . PRO A 1 84 ? -0.822 -3.221 -2.549 1.00 88.75 84 PRO A O 1
ATOM 658 N N . SER A 1 85 ? -2.650 -4.522 -2.445 1.00 87.06 85 SER A N 1
ATOM 659 C CA . SER A 1 85 ? -2.162 -5.514 -3.415 1.00 87.06 85 SER A CA 1
ATOM 660 C C . SER A 1 85 ? -1.851 -4.893 -4.784 1.00 87.06 85 SER A C 1
ATOM 662 O O . SER A 1 85 ? -0.771 -5.092 -5.329 1.00 87.06 85 SER A O 1
ATOM 664 N N . SER A 1 86 ? -2.743 -4.042 -5.300 1.00 86.38 86 SER A N 1
ATOM 665 C CA . SER A 1 86 ? -2.585 -3.430 -6.621 1.00 86.38 86 SER A CA 1
ATOM 666 C C . SER A 1 86 ? -1.338 -2.558 -6.718 1.00 86.38 86 SER A C 1
ATOM 668 O O . SER A 1 86 ? -0.661 -2.611 -7.734 1.00 86.38 86 SER A O 1
ATOM 670 N N . ILE A 1 87 ? -1.000 -1.786 -5.679 1.00 84.12 87 ILE A N 1
ATOM 671 C CA . ILE A 1 87 ? 0.188 -0.916 -5.731 1.00 84.12 87 ILE A CA 1
ATOM 672 C C . ILE A 1 87 ? 1.496 -1.724 -5.647 1.00 84.12 87 ILE A C 1
ATOM 674 O O . ILE A 1 87 ? 2.536 -1.265 -6.112 1.00 84.12 87 ILE A O 1
ATOM 678 N N . ARG A 1 88 ? 1.456 -2.939 -5.082 1.00 85.69 88 ARG A N 1
ATOM 679 C CA . ARG A 1 88 ? 2.604 -3.859 -5.071 1.00 85.69 88 ARG A CA 1
ATOM 680 C C . ARG A 1 88 ? 2.795 -4.554 -6.417 1.00 85.69 88 ARG A C 1
ATOM 682 O O . ARG A 1 88 ? 3.928 -4.667 -6.877 1.00 85.69 88 ARG A O 1
ATOM 689 N N . ASP A 1 89 ? 1.698 -4.980 -7.036 1.00 84.19 89 ASP A N 1
ATOM 690 C CA . ASP A 1 89 ? 1.724 -5.737 -8.291 1.00 84.19 89 ASP A CA 1
ATOM 691 C C . ASP A 1 89 ? 1.973 -4.827 -9.507 1.00 84.19 89 ASP A C 1
ATOM 693 O O . ASP A 1 89 ? 2.671 -5.202 -10.449 1.00 84.19 89 ASP A O 1
ATOM 697 N N . TRP A 1 90 ? 1.447 -3.597 -9.480 1.00 84.31 90 TRP A N 1
ATOM 698 C CA . TRP A 1 90 ? 1.558 -2.624 -10.569 1.00 84.31 90 TRP A CA 1
ATOM 699 C C . TRP A 1 90 ? 2.711 -1.646 -10.349 1.00 84.31 90 TRP A C 1
ATOM 701 O O . TRP A 1 90 ? 2.514 -0.455 -10.110 1.00 84.31 90 TRP A O 1
ATOM 711 N N . ASN A 1 91 ? 3.941 -2.146 -10.460 1.00 81.81 91 ASN A N 1
ATOM 712 C CA . ASN A 1 91 ? 5.120 -1.285 -10.450 1.00 81.81 91 ASN A CA 1
ATOM 713 C C . ASN A 1 91 ? 5.099 -0.324 -11.652 1.00 81.81 91 ASN A C 1
ATOM 715 O O . ASN A 1 91 ? 5.092 -0.774 -12.795 1.00 81.81 91 ASN A O 1
ATOM 719 N N . GLU A 1 92 ? 5.175 0.985 -11.404 1.00 78.00 92 GLU A N 1
ATOM 720 C CA . GLU A 1 92 ? 5.055 2.027 -12.441 1.00 78.00 92 GLU A CA 1
ATOM 721 C C . GLU A 1 92 ? 6.037 1.862 -13.613 1.00 78.00 92 GLU A C 1
ATOM 723 O O . GLU A 1 92 ? 5.722 2.231 -14.742 1.00 78.00 92 GLU A O 1
ATOM 728 N N . LYS A 1 93 ? 7.219 1.280 -13.375 1.00 79.25 93 LYS A N 1
ATOM 729 C CA . LYS A 1 93 ? 8.240 1.090 -14.411 1.00 79.25 93 LYS A CA 1
ATOM 730 C C . LYS A 1 93 ? 8.060 -0.208 -15.196 1.00 79.25 93 LYS A C 1
ATOM 732 O O . LYS A 1 93 ? 8.378 -0.245 -16.380 1.00 79.25 93 LYS A O 1
ATOM 737 N N . LEU A 1 94 ? 7.575 -1.265 -14.549 1.00 83.50 94 LEU A N 1
ATOM 738 C CA . LEU A 1 94 ? 7.387 -2.575 -15.181 1.00 83.50 94 LEU A CA 1
ATOM 739 C C . LEU A 1 94 ? 6.004 -2.730 -15.816 1.00 83.50 94 LEU A C 1
ATOM 741 O O . LEU A 1 94 ? 5.879 -3.449 -16.800 1.00 83.50 94 LEU A O 1
ATOM 745 N N . ALA A 1 95 ? 4.986 -2.029 -15.310 1.00 85.75 95 ALA A N 1
ATOM 746 C CA . ALA A 1 95 ? 3.619 -2.088 -15.825 1.00 85.75 95 ALA A CA 1
ATOM 747 C C . ALA A 1 95 ? 3.536 -1.728 -17.317 1.00 85.75 95 ALA A C 1
ATOM 749 O O . ALA A 1 95 ? 2.731 -2.298 -18.047 1.00 85.75 95 ALA A O 1
ATOM 750 N N . ALA A 1 96 ? 4.416 -0.840 -17.788 1.00 85.44 96 ALA A N 1
ATOM 751 C CA . ALA A 1 96 ? 4.521 -0.477 -19.198 1.00 85.44 96 ALA A CA 1
ATOM 752 C C . ALA A 1 96 ? 4.855 -1.677 -20.111 1.00 85.44 96 ALA A C 1
ATOM 754 O O . ALA A 1 96 ? 4.423 -1.708 -21.257 1.00 85.44 96 ALA A O 1
ATOM 755 N N . LEU A 1 97 ? 5.569 -2.692 -19.606 1.00 86.44 97 LEU A N 1
ATOM 756 C CA . LEU A 1 97 ? 5.932 -3.886 -20.381 1.00 86.44 97 LEU A CA 1
ATOM 757 C C . LEU A 1 97 ? 4.730 -4.780 -20.710 1.00 86.44 97 LEU A C 1
ATOM 759 O O . LEU A 1 97 ? 4.817 -5.586 -21.632 1.00 86.44 97 LEU A O 1
ATOM 763 N N . ALA A 1 98 ? 3.623 -4.650 -19.974 1.00 86.69 98 ALA A N 1
ATOM 764 C CA . ALA A 1 98 ? 2.391 -5.379 -20.263 1.00 86.69 98 ALA A CA 1
ATOM 765 C C . ALA A 1 98 ? 1.612 -4.793 -21.456 1.00 86.69 98 ALA A C 1
ATOM 767 O O . ALA A 1 98 ? 0.734 -5.471 -21.982 1.00 86.69 98 ALA A O 1
ATOM 768 N N . TYR A 1 99 ? 1.942 -3.567 -21.883 1.00 89.38 99 TYR A N 1
ATOM 769 C CA . TYR A 1 99 ? 1.256 -2.833 -22.954 1.00 89.38 99 TYR A CA 1
ATOM 770 C C . TYR A 1 99 ? 2.261 -2.242 -23.954 1.00 89.38 99 TYR A C 1
ATOM 772 O O . TYR A 1 99 ? 2.337 -1.017 -24.111 1.00 89.38 99 TYR A O 1
ATOM 780 N N . PRO A 1 100 ? 3.085 -3.079 -24.612 1.00 86.62 100 PRO 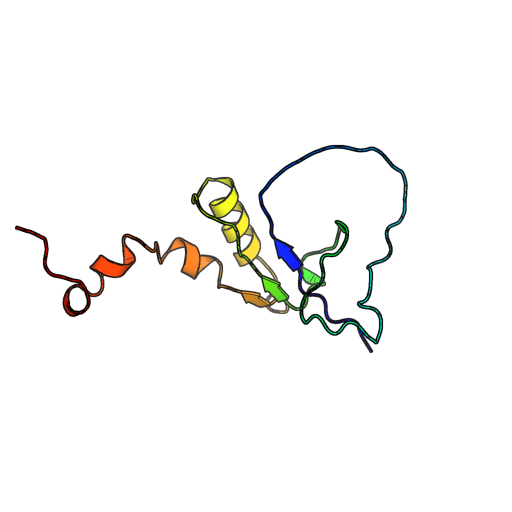A N 1
ATOM 781 C CA . PRO A 1 100 ? 4.141 -2.606 -25.504 1.00 86.62 100 PRO A CA 1
ATOM 782 C C . PRO A 1 100 ? 3.608 -1.732 -26.650 1.00 86.62 100 PRO A C 1
ATOM 784 O O . PRO A 1 100 ? 4.284 -0.793 -27.064 1.00 86.62 100 PRO A O 1
ATOM 787 N N . GLU A 1 101 ? 2.382 -1.976 -27.117 1.00 89.44 101 GLU A N 1
ATOM 788 C CA . GLU A 1 101 ? 1.698 -1.204 -28.159 1.00 89.44 101 GLU A CA 1
ATOM 789 C C . GLU A 1 101 ? 1.388 0.247 -27.763 1.00 89.44 101 GLU A C 1
ATOM 791 O O . GLU A 1 101 ? 1.222 1.100 -28.634 1.00 89.44 101 GLU A O 1
ATOM 796 N N . LEU A 1 102 ? 1.329 0.536 -26.460 1.00 89.50 102 LEU A N 1
ATOM 797 C CA . LEU A 1 102 ? 1.103 1.878 -25.916 1.00 89.50 102 LEU A CA 1
ATOM 798 C C . LEU A 1 102 ? 2.407 2.561 -25.479 1.00 89.50 102 LEU A C 1
ATOM 800 O O . LEU A 1 102 ? 2.382 3.712 -25.036 1.00 89.50 102 LEU A O 1
ATOM 804 N N . THR A 1 103 ? 3.546 1.872 -25.583 1.00 86.62 103 THR A N 1
ATOM 805 C CA . THR A 1 103 ? 4.856 2.419 -25.211 1.00 86.62 103 THR A CA 1
ATOM 806 C C . THR A 1 103 ? 5.608 2.966 -26.422 1.00 86.62 103 THR A C 1
ATOM 808 O O . THR A 1 103 ? 5.477 2.435 -27.526 1.00 86.62 103 THR A O 1
ATOM 811 N N . PRO A 1 104 ? 6.412 4.035 -26.256 1.00 85.19 104 PRO A N 1
ATOM 812 C CA . PRO A 1 104 ? 7.272 4.505 -27.331 1.00 85.19 104 PRO A CA 1
ATOM 813 C C . PRO A 1 104 ? 8.255 3.396 -27.736 1.00 85.19 104 PRO A C 1
ATOM 815 O O . PRO A 1 104 ? 8.725 2.655 -26.866 1.00 85.19 104 PRO A O 1
ATOM 818 N N . PRO A 1 105 ? 8.600 3.288 -29.031 1.00 81.06 105 PRO A N 1
ATOM 819 C CA . PRO A 1 105 ? 9.531 2.271 -29.491 1.00 81.06 105 PRO A CA 1
ATOM 820 C C . PRO A 1 105 ? 10.873 2.407 -28.752 1.00 81.06 105 PRO A C 1
ATOM 822 O O . PRO A 1 105 ? 11.273 3.532 -28.414 1.00 81.06 105 PRO A O 1
ATOM 825 N N . PRO A 1 106 ? 11.586 1.292 -28.503 1.00 74.31 106 PRO A N 1
ATOM 826 C CA . PRO A 1 106 ? 12.937 1.347 -27.966 1.00 74.31 106 PRO A CA 1
ATOM 827 C C . PRO A 1 106 ? 13.767 2.305 -28.819 1.00 74.31 106 PRO A C 1
ATOM 829 O O . PRO A 1 106 ? 13.752 2.211 -30.048 1.00 74.31 106 PRO A O 1
ATOM 832 N N . ARG A 1 107 ? 14.461 3.255 -28.186 1.00 71.38 107 ARG A N 1
ATOM 833 C CA . ARG A 1 107 ? 15.406 4.096 -28.924 1.00 71.38 107 ARG A CA 1
ATOM 834 C C . ARG A 1 107 ? 16.538 3.188 -29.405 1.00 71.38 107 ARG A C 1
ATOM 836 O O . ARG A 1 107 ? 17.245 2.629 -28.568 1.00 71.38 107 ARG A O 1
ATOM 843 N N . GLY A 1 108 ? 16.620 3.000 -30.721 1.00 63.28 108 GLY A N 1
ATOM 844 C CA . GLY A 1 108 ? 17.774 2.410 -31.400 1.00 63.28 108 GLY A CA 1
ATOM 845 C C . GLY A 1 108 ? 18.960 3.359 -31.425 1.00 63.28 108 GLY A C 1
ATOM 846 O O . GLY A 1 108 ? 18.740 4.583 -31.261 1.00 63.28 108 GLY A O 1
#

Secondary structure (DSSP, 8-state):
-----EEEE-----------------PPPTT---S--PPPP----GGG-SEEEE-PPSP--HHHHHHHHHHTTS-TTSEEES-HHHHHH--TTTGGGG-GGGSPPP--

Sequence (108 aa):
MGTRSIIWISPIFNRRKTGSGSVAGGACPPRCKRAFFNQSKVDTALDDLDVVWIRTDPPVDRTYIYTTLLLDLLAANVKVVNRPSSIRDWNEKLAALAYPELTPPPRG

Foldseek 3Di:
DDQADEDEDEDDDDDDDDDDDDDDWDRDPPPPPDPDDDDDDDDDDQQVHQEYEYDYDDDPDPVLLVVLVVVQPHDPNYHYPPNSVCCVVCDVVCVCVVPVVPDDPPDD

pLDDT: mean 71.02, std 19.9, range [26.47, 90.94]

Radius of gyration: 18.51 Å; chains: 1; bounding box: 42×35×60 Å